Protein 6XY0 (pdb70)

Solvent-accessible surface area: 7215 Å² total; per-residue (Å²): 87,52,36,85,115,21,8,129,37,0,80,116,44,1,127,38,1,41,150,24,0,104,34,1,50,109,54,48,168,84,73,55,39,98,117,19,10,134,26,0,55,109,8,0,132,33,0,42,167,25,2,81,19,1,46,111,65,42,158,99,80,81,31,51,119,76,0,98,42,0,12,119,50,0,105,43,1,24,176,69,1,93,53,2,53,109,68,46,142,80,90,66,29,42,108,76,0,78,47,2,21,100,46,0,84,56,2,13,154,60,1,75,51,5,27,132,124,55,139,97

Secondary structure (DSSP, 8-state):
-HHHHHHHHHHHHHHHHHHHHHHHHHHHH-/-HHHHHHHHHHHHHHHHHHHHHHHHHHHH-/-HHHHHHHHHHHHHHHHHHHHHHHHHHHH-/-THHHHHHHHHHHHHHHHHHHHHHHHHHH-

Foldseek 3Di:
DVVVVVVVVVVVVVVVVVVVVVVVVVVVVD/DVVVVVVVVVVVVVVVVVVVVVVVVVVVVD/DVVVVVVVVVVVVVVVVVVVVVVVVVVVVD/DCVVVVVVVVVVVVVVVVVVVVVVVVVVPD

Sequence (120 aa):
GAIQQELKAIQQQELKAIQQWELKAIQQQELKGGAIQQEELKAIQQELKAIQWELKAIQQELKGGAIQQELKAIQQELKAIQQWELKAIQQELKGGAIQQELKAIQQEELKAIQWELKAIQQELKG

B-factor: mean 20.42, std 11.45, range [9.03, 101.19]

Radius of gyration: 15.11 Å; Cα contacts (8 Å, |Δi|>4): 94; chains: 4; bounding box: 38×20×46 Å

Structure (mmCIF, N/CA/C/O backbone):
data_6XY0
#
_entry.id   6XY0
#
_cell.length_a   29.460
_cell.length_b   48.550
_cell.length_c   36.570
_cell.angle_alpha   90.000
_cell.angle_beta   96.190
_cell.angle_gamma   90.000
#
_symmetry.space_group_name_H-M   'P 1 21 1'
#
loop_
_entity.id
_entity.type
_entity.pdbx_description
1 polymer 3-EK-4
2 water water
#
loop_
_atom_site.group_PDB
_atom_site.id
_atom_site.type_symbol
_atom_site.label_atom_id
_atom_site.label_alt_id
_atom_site.label_comp_id
_atom_site.label_asym_id
_atom_site.label_entity_id
_atom_site.label_seq_id
_atom_site.pdbx_PDB_ins_code
_atom_site.Cartn_x
_atom_site.Cartn_y
_atom_site.Cartn_z
_atom_site.occupancy
_atom_site.B_iso_or_equiv
_atom_site.auth_seq_id
_atom_site.auth_comp_id
_atom_site.auth_asym_id
_atom_site.auth_atom_id
_atom_site.pdbx_PDB_model_num
ATOM 4 N N . GLY A 1 2 ? 14.04980 12.98219 13.50523 1.000 37.88648 1 GLY A N 1
ATOM 5 C CA . GLY A 1 2 ? 14.08363 14.05582 12.52783 1.000 27.85069 1 GLY A CA 1
ATOM 6 C C . GLY A 1 2 ? 14.02734 13.54179 11.10184 1.000 20.57756 1 GLY A C 1
ATOM 7 O O . GLY A 1 2 ? 13.27435 14.05411 10.27218 1.000 18.26768 1 GLY A O 1
ATOM 8 N N . ALA A 1 3 ? 14.82091 12.50982 10.81690 1.000 17.36741 2 ALA A N 1
ATOM 9 C CA . ALA A 1 3 ? 14.80961 11.92217 9.48236 1.000 15.30336 2 ALA A CA 1
ATOM 10 C C . ALA A 1 3 ? 13.45073 11.31588 9.15829 1.000 13.38329 2 ALA A C 1
ATOM 11 O O . ALA A 1 3 ? 12.94417 11.46954 8.03978 1.000 13.04313 2 ALA A O 1
ATOM 13 N N . ILE A 1 4 ? 12.84208 10.63148 10.12714 1.000 13.14924 3 ILE A N 1
ATOM 14 C CA . ILE A 1 4 ? 11.50295 10.08639 9.92781 1.000 12.17039 3 ILE A CA 1
ATOM 15 C C . ILE A 1 4 ? 10.52413 11.19935 9.57103 1.000 11.98231 3 ILE A C 1
ATOM 16 O O . ILE A 1 4 ? 9.71757 11.06607 8.64485 1.000 11.87822 3 ILE A O 1
ATOM 21 N N . GLN A 1 5 ? 10.58503 12.32032 10.28776 1.000 11.88703 4 GLN A N 1
ATOM 22 C CA . GLN A 1 5 ? 9.66855 13.41636 9.99831 1.000 12.13512 4 GLN A CA 1
ATOM 23 C C . GLN A 1 5 ? 9.87009 13.95482 8.58859 1.000 11.38672 4 GLN A C 1
ATOM 24 O O . GLN A 1 5 ? 8.89981 14.31651 7.91077 1.000 11.91516 4 GLN A O 1
ATOM 30 N N . GLN A 1 6 ? 11.11957 14.02505 8.13178 1.000 12.06139 5 GLN A N 1
ATOM 31 C CA . GLN A 1 6 ? 11.37464 14.48060 6.77044 1.000 13.65514 5 GLN A CA 1
ATOM 32 C C . GLN A 1 6 ? 10.78544 13.52206 5.74691 1.000 12.84688 5 GLN A C 1
ATOM 33 O O . GLN A 1 6 ? 10.26408 13.95604 4.71337 1.000 13.11037 5 GLN A O 1
ATOM 39 N N . GLU A 1 7 ? 10.84238 12.21466 6.01730 1.000 12.21636 6 GLU A N 1
ATOM 40 C CA . GLU A 1 7 ? 10.23196 11.25944 5.09649 1.000 12.61317 6 GLU A CA 1
ATOM 41 C C . GLU A 1 7 ? 8.71866 11.38784 5.09697 1.000 11.63818 6 GLU A C 1
ATOM 42 O O . GLU A 1 7 ? 8.07468 11.23845 4.05056 1.000 12.15563 6 GLU A O 1
ATOM 48 N N . LEU A 1 8 ? 8.13238 11.65878 6.26136 1.000 11.13897 7 LEU A N 1
ATOM 49 C CA . LEU A 1 8 ? 6.69072 11.86494 6.31986 1.000 10.83276 7 LEU A CA 1
ATOM 50 C C . LEU A 1 8 ? 6.27911 13.10375 5.53673 1.000 10.72613 7 LEU A C 1
ATOM 51 O O . LEU A 1 8 ? 5.26364 13.08689 4.82618 1.000 11.23610 7 LEU A O 1
ATOM 56 N N . LYS A 1 9 ? 7.06300 14.18237 5.64347 1.000 11.12894 8 LYS A N 1
ATOM 57 C CA . LYS A 1 9 ? 6.79582 15.37912 4.85009 1.000 11.6474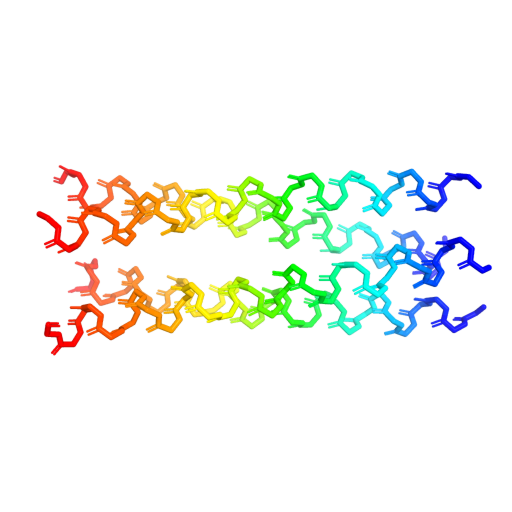3 8 LYS A CA 1
ATOM 58 C C . LYS A 1 9 ? 6.80774 15.05608 3.36061 1.000 11.41648 8 LYS A C 1
ATOM 59 O O . LYS A 1 9 ? 5.92738 15.49874 2.60510 1.000 12.06139 8 LYS A O 1
ATOM 65 N N . ALA A 1 10 ? 7.79148 14.26530 2.92358 1.000 11.68415 9 ALA A N 1
ATOM 66 C CA . ALA A 1 10 ? 7.88012 13.89780 1.51296 1.000 11.48051 9 ALA A CA 1
ATOM 67 C C . ALA A 1 10 ? 6.69965 13.03488 1.08291 1.000 11.05314 9 ALA A C 1
ATOM 68 O O . ALA A 1 10 ? 6.19657 13.17855 -0.04289 1.000 11.67936 9 ALA A O 1
ATOM 70 N N . ILE A 1 11 ? 6.26813 12.10798 1.94335 1.000 10.76713 10 ILE A N 1
ATOM 71 C CA . ILE A 1 11 ? 5.10291 11.29304 1.62258 1.000 10.19637 10 ILE A CA 1
ATOM 72 C C . ILE A 1 11 ? 3.88342 12.17871 1.42659 1.000 10.52203 10 ILE A C 1
ATOM 73 O O . ILE A 1 11 ? 3.07783 11.96386 0.51100 1.000 10.64808 10 ILE A O 1
ATOM 78 N N . GLN A 1 12 ? 3.71554 13.19173 2.27863 1.000 11.18103 11 GLN A N 1
ATOM 79 C CA A GLN A 1 12 ? 2.58910 14.10831 2.12298 0.504 12.13088 11 GLN A CA 1
ATOM 80 C CA B GLN A 1 12 ? 2.57376 14.08136 2.10836 0.496 12.27062 11 GLN A CA 1
ATOM 81 C C . GLN A 1 12 ? 2.64313 14.82964 0.78338 1.000 12.00371 11 GLN A C 1
ATOM 82 O O . GLN A 1 12 ? 1.60849 15.04483 0.13499 1.000 12.30466 11 GLN A O 1
ATOM 93 N N . GLN A 1 13 ? 3.84539 15.21002 0.34215 1.000 11.52295 12 GLN A N 1
ATOM 94 C CA . GLN A 1 13 ? 3.97645 15.84993 -0.96612 1.000 12.07984 12 GLN A CA 1
ATOM 95 C C . GLN A 1 13 ? 3.49236 14.93224 -2.07831 1.000 11.44389 12 GLN A C 1
ATOM 96 O O . GLN A 1 13 ? 2.80928 15.37166 -3.01548 1.000 12.49922 12 GLN A O 1
ATOM 102 N N . GLU A 1 14 ? 3.83580 13.64965 -1.98942 1.000 11.62600 13 GLU A N 1
ATOM 103 C CA . GLU A 1 14 ? 3.43686 12.70076 -3.01990 1.000 12.74854 13 GLU A CA 1
ATOM 104 C C . GLU A 1 14 ? 1.94558 12.41595 -2.96384 1.000 11.70546 13 GLU A C 1
ATOM 105 O O . GLU A 1 14 ? 1.31047 12.24503 -4.00863 1.000 12.00820 13 GLU A O 1
ATOM 111 N N . LEU A 1 15 ? 1.37080 12.34147 -1.75876 1.000 10.53688 14 LEU A N 1
ATOM 112 C CA . LEU A 1 15 ? -0.06826 12.12643 -1.64903 1.000 10.95636 14 LEU A CA 1
ATOM 113 C C . LEU A 1 15 ? -0.83842 13.27360 -2.28340 1.000 10.39719 14 LEU A C 1
ATOM 114 O O . LEU A 1 15 ? -1.84604 13.05873 -2.97039 1.000 11.08189 14 LEU A O 1
ATOM 119 N N . LYS A 1 16 ? -0.38708 14.50601 -2.04971 1.000 10.94061 15 LYS A N 1
ATOM 120 C CA . LYS A 1 16 ? -1.03888 15.64748 -2.67758 1.000 11.37542 15 LYS A CA 1
ATOM 121 C C . LYS A 1 16 ? -0.93791 15.57105 -4.19618 1.000 10.95731 15 LYS A C 1
ATOM 122 O O . LYS A 1 16 ? -1.90927 15.86161 -4.90174 1.000 11.35817 15 LYS A O 1
ATOM 128 N N . ALA A 1 17 ? 0.21605 15.15352 -4.71973 1.000 11.09563 16 ALA A N 1
ATOM 129 C CA . ALA A 1 17 ? 0.34064 14.98103 -6.16446 1.000 12.02980 16 ALA A CA 1
ATOM 130 C C . ALA A 1 17 ? -0.63465 13.93169 -6.68046 1.000 11.76798 16 ALA A C 1
ATOM 131 O O . ALA A 1 17 ? -1.25942 14.11479 -7.73218 1.000 12.39950 16 ALA A O 1
ATOM 133 N N . ILE A 1 18 ? -0.76374 12.81769 -5.95852 1.000 10.38306 17 ILE A N 1
ATOM 134 C CA . ILE A 1 18 ? -1.69616 11.76932 -6.35444 1.000 9.86585 17 ILE A CA 1
ATOM 135 C C . ILE A 1 18 ? -3.11963 12.29785 -6.36838 1.000 10.08274 17 ILE A C 1
ATOM 136 O O . ILE A 1 18 ? -3.89689 12.01127 -7.29207 1.000 10.64124 17 ILE A O 1
ATOM 141 N N . GLN A 1 19 ? -3.49171 13.07320 -5.35295 1.000 10.83883 18 GLN A N 1
ATOM 142 C CA A GLN A 1 19 ? -4.83326 13.64605 -5.31954 0.531 11.34092 18 GLN A CA 1
ATOM 143 C CA B GLN A 1 19 ? -4.83684 13.62965 -5.32578 0.469 11.67976 18 GLN A CA 1
ATOM 144 C C . GLN A 1 19 ? -5.10377 14.49106 -6.55458 1.000 10.47333 18 GLN A C 1
ATOM 145 O O . GLN A 1 19 ? -6.21113 14.45988 -7.11048 1.000 11.20132 18 GLN A O 1
ATOM 156 N N . TRP A 1 20 ? -4.10442 15.25305 -7.00144 1.000 10.81224 19 TRP A N 1
ATOM 157 C CA . TRP A 1 20 ? -4.28973 16.11169 -8.16231 1.000 10.97976 19 TRP A CA 1
ATOM 158 C C . TRP A 1 20 ? -4.29413 15.32820 -9.46596 1.000 11.65971 19 TRP A C 1
ATOM 159 O O . TRP A 1 20 ? -5.02196 15.69404 -10.39765 1.000 12.83251 19 TRP A O 1
ATOM 170 N N . GLU A 1 21 ? -3.53259 14.23561 -9.54363 1.000 12.16601 20 GLU A N 1
ATOM 171 C CA . GLU A 1 21 ? -3.64104 13.36680 -10.71072 1.000 13.45796 20 GLU A CA 1
ATOM 172 C C . GLU A 1 21 ? -5.03772 12.76846 -10.80106 1.000 12.66682 20 GLU A C 1
ATOM 173 O O . GLU A 1 21 ? -5.60513 12.63857 -11.89508 1.000 13.61997 20 GLU A O 1
ATOM 179 N N . LEU A 1 22 ? -5.60219 12.37590 -9.65777 1.000 12.27743 21 LEU A N 1
ATOM 180 C CA . LEU A 1 22 ? -6.95639 11.83677 -9.64958 1.000 12.47743 21 LEU A CA 1
ATOM 181 C C . LEU A 1 22 ? -7.96204 12.88692 -10.08212 1.000 13.28574 21 LEU A C 1
ATOM 182 O O . LEU A 1 22 ? -8.90284 12.58312 -10.82064 1.000 14.79617 21 LEU A O 1
ATOM 187 N N . LYS A 1 23 ? -7.78812 14.12729 -9.62203 1.000 13.65026 22 LYS A N 1
ATOM 188 C CA . LYS A 1 23 ? -8.68183 15.19374 -10.05732 1.000 14.63864 22 LYS A CA 1
ATOM 189 C C . LYS A 1 23 ? -8.64439 15.35161 -11.57032 1.000 14.21864 22 LYS A C 1
ATOM 190 O O . LYS A 1 23 ? -9.68661 15.54869 -12.20508 1.000 15.45725 22 LYS A O 1
ATOM 196 N N . ALA A 1 24 ? -7.45087 15.28248 -12.16787 1.000 14.30081 23 ALA A N 1
ATOM 197 C CA . ALA A 1 24 ? -7.34483 15.40012 -13.62079 1.000 13.78169 23 ALA A CA 1
ATOM 198 C C . ALA A 1 24 ? -8.07416 14.26327 -14.32416 1.000 13.98511 23 ALA A C 1
ATOM 199 O O . ALA A 1 24 ? -8.74200 14.47876 -15.34493 1.000 14.90018 23 ALA A O 1
ATOM 201 N N . ILE A 1 25 ? -7.96181 13.04561 -13.79338 1.000 12.39911 24 ILE A N 1
ATOM 202 C CA . ILE A 1 25 ? -8.64967 11.91288 -14.40190 1.000 12.19487 24 ILE A CA 1
ATOM 203 C C . ILE A 1 25 ? -10.15745 12.06185 -14.26550 1.000 12.87048 24 ILE A C 1
ATOM 204 O O . ILE A 1 25 ? -10.91025 11.81344 -15.21839 1.000 13.92855 24 ILE A O 1
ATOM 209 N N . GLN A 1 26 ? -10.62364 12.45993 -13.07816 1.000 13.85133 25 GLN A N 1
ATOM 210 C CA A GLN A 1 26 ? -12.05578 12.63782 -12.87074 0.551 15.66520 25 GLN A CA 1
ATOM 211 C CA B GLN A 1 26 ? -12.05640 12.63788 -12.87130 0.449 16.13268 25 GLN A CA 1
ATOM 212 C C . GLN A 1 26 ? -12.62323 13.66806 -13.83759 1.000 16.53993 25 GLN A C 1
ATOM 213 O O . GLN A 1 26 ? -13.72619 13.49219 -14.37264 1.000 17.25069 25 GLN A O 1
ATOM 224 N N . GLN A 1 27 ? -11.87671 14.74558 -14.08660 1.000 16.64705 26 GLN A N 1
ATOM 225 C CA . GLN A 1 27 ? -12.33920 15.76474 -15.01843 1.000 18.09843 26 GLN A CA 1
ATOM 226 C C . GLN A 1 27 ? -12.36115 15.24115 -16.44993 1.000 18.41682 26 GLN A C 1
ATOM 227 O O . GLN A 1 27 ? -13.30665 15.51660 -17.19575 1.000 19.43441 26 GLN A O 1
ATOM 233 N N . GLU A 1 28 ? -11.33677 14.48133 -16.85395 1.000 19.66199 27 GLU A N 1
ATOM 234 C CA . GLU A 1 28 ? -11.36168 13.85291 -18.17543 1.000 21.51431 27 GLU A CA 1
ATOM 235 C C . GLU A 1 28 ? -12.62347 13.01802 -18.36667 1.000 20.97741 27 GLU A C 1
ATOM 236 O O . GLU A 1 28 ? -13.24557 13.04602 -19.43728 1.000 22.49725 27 GLU A O 1
ATOM 242 N N . LEU A 1 29 ? -13.01741 12.26419 -17.33730 1.000 21.12163 28 LEU A N 1
ATOM 243 C CA . LEU A 1 29 ? -14.18606 11.39896 -17.45677 1.000 23.17854 28 LEU A CA 1
ATOM 244 C C . LEU A 1 29 ? -15.47561 12.19538 -17.61640 1.000 26.17607 28 LEU A C 1
ATOM 245 O O . LEU A 1 29 ? -16.44594 11.69411 -18.20113 1.000 27.83123 28 LEU A O 1
ATOM 250 N N . LYS A 1 30 ? -15.50983 13.42730 -17.10694 1.000 27.44061 29 LYS A N 1
ATOM 251 C CA . LYS A 1 30 ? -16.67742 14.28496 -17.26386 1.000 30.23070 29 LYS A CA 1
ATOM 252 C C . LYS A 1 30 ? -16.71283 14.99973 -18.60812 1.000 31.20075 29 LYS A C 1
ATOM 253 O O . LYS A 1 30 ? -17.71702 15.65067 -18.91655 1.000 30.69001 29 LYS A O 1
ATOM 259 N N . GLY A 1 31 ? -15.65663 14.89724 -19.40867 1.000 31.83717 30 GLY A N 1
ATOM 260 C CA . GLY A 1 31 ? -15.60561 15.57615 -20.69069 1.000 33.47040 30 GLY A CA 1
ATOM 261 C C . GLY A 1 31 ? -14.19581 15.74859 -21.22435 1.000 34.41836 30 GLY A C 1
ATOM 262 O O . GLY A 1 31 ? -13.28811 16.15784 -20.49666 1.000 35.86432 30 GLY A O 1
ATOM 266 N N . GLY B 1 2 ? 4.38148 -3.63897 17.21041 1.000 29.56280 1 GLY B N 1
ATOM 267 C CA . GLY B 1 2 ? 3.52636 -2.71544 17.93691 1.000 23.71337 1 GLY B CA 1
ATOM 268 C C . GLY B 1 2 ? 2.70433 -1.78183 17.06101 1.000 19.16921 1 GLY B C 1
ATOM 269 O O . GLY B 1 2 ? 2.44668 -2.06849 15.89273 1.000 17.06369 1 GLY B O 1
ATOM 270 N N . ALA B 1 3 ? 2.30653 -0.64567 17.63690 1.000 17.65228 2 ALA B N 1
ATOM 271 C CA . ALA B 1 3 ? 1.38484 0.26191 16.95905 1.000 16.63068 2 ALA B CA 1
ATOM 272 C C . ALA B 1 3 ? 1.97237 0.81453 15.66096 1.000 14.28437 2 ALA B C 1
ATOM 273 O O . ALA B 1 3 ? 1.26716 0.92513 14.64901 1.000 14.49028 2 ALA B O 1
ATOM 275 N N . ILE B 1 4 ? 3.25864 1.16277 15.66384 1.000 13.92442 3 ILE B N 1
ATOM 276 C CA . ILE B 1 4 ? 3.88579 1.70149 14.45926 1.000 13.59410 3 ILE B CA 1
ATOM 277 C C . ILE B 1 4 ? 3.90925 0.64822 13.36284 1.000 13.28749 3 ILE B C 1
ATOM 278 O O . ILE B 1 4 ? 3.53446 0.91075 12.20946 1.000 13.34470 3 ILE B O 1
ATOM 283 N N . GLN B 1 5 ? 4.34515 -0.56490 13.70914 1.000 13.73570 4 GLN B N 1
ATOM 284 C CA . GLN B 1 5 ? 4.40306 -1.63024 12.71784 1.000 15.25338 4 GLN B CA 1
ATOM 285 C C . GLN B 1 5 ? 3.01627 -1.96058 12.18401 1.000 13.79680 4 GLN B C 1
ATOM 286 O O . GLN B 1 5 ? 2.85846 -2.25846 10.99478 1.000 13.68547 4 GLN B O 1
ATOM 292 N N . GLN B 1 6 ? 1.99336 -1.88771 13.03877 1.000 13.41117 5 GLN B N 1
ATOM 293 C CA . GLN B 1 6 ? 0.63943 -2.15881 12.56992 1.000 14.26519 5 GLN B CA 1
ATOM 294 C C . GLN B 1 6 ? 0.20134 -1.14208 11.52523 1.000 12.35051 5 GLN B C 1
ATOM 295 O O . GLN B 1 6 ? -0.48763 -1.49583 10.55849 1.000 12.23210 5 GLN B O 1
ATOM 301 N N . GLU B 1 7 ? 0.57658 0.12780 11.70511 1.000 11.92097 6 GLU B N 1
ATOM 302 C CA A GLU B 1 7 ? 0.20570 1.15028 10.72928 0.595 11.55226 6 GLU B CA 1
ATOM 303 C CA B GLU B 1 7 ? 0.18808 1.12960 10.72277 0.405 12.27714 6 GLU B CA 1
ATOM 304 C C . GLU B 1 7 ? 0.98981 0.99246 9.43718 1.000 10.80575 6 GLU B C 1
ATOM 305 O O . GLU B 1 7 ? 0.45289 1.21498 8.34868 1.000 11.54648 6 GLU B O 1
ATOM 316 N N . LEU B 1 8 ? 2.27129 0.64513 9.53639 1.000 10.40193 7 LEU B N 1
ATOM 317 C CA . LEU B 1 8 ? 3.05044 0.41356 8.32747 1.000 10.24700 7 LEU B CA 1
ATOM 318 C C . LEU B 1 8 ? 2.47374 -0.74162 7.52369 1.000 10.21489 7 LEU B C 1
ATOM 319 O O . LEU B 1 8 ? 2.38884 -0.67072 6.29157 1.000 10.80530 7 LEU B O 1
ATOM 324 N N . LYS B 1 9 ? 2.07247 -1.81588 8.20532 1.000 10.74603 8 LYS B N 1
ATOM 325 C CA . LYS B 1 9 ? 1.38865 -2.91470 7.53029 1.000 11.12915 8 LYS B CA 1
ATOM 326 C C . LYS B 1 9 ? 0.14349 -2.42071 6.80966 1.000 10.84638 8 LYS B C 1
ATOM 327 O O . LYS B 1 9 ? -0.09460 -2.76044 5.64413 1.000 11.90140 8 LYS B O 1
ATOM 333 N N . ALA B 1 10 ? -0.68143 -1.64247 7.50489 1.000 10.77370 9 ALA B N 1
ATOM 334 C CA . ALA B 1 10 ? -1.92924 -1.17660 6.91775 1.000 11.10108 9 ALA B CA 1
ATOM 335 C C . ALA B 1 10 ? -1.67708 -0.28185 5.71227 1.000 10.51626 9 ALA B C 1
ATOM 336 O O . ALA B 1 10 ? -2.41945 -0.33920 4.72400 1.000 10.66566 9 ALA B O 1
ATOM 338 N N . ILE B 1 11 ? -0.64912 0.56517 5.77879 1.000 9.62731 10 ILE B N 1
ATOM 339 C CA . ILE B 1 11 ? -0.31532 1.40218 4.63107 1.000 9.03240 10 ILE B CA 1
ATOM 340 C C . ILE B 1 11 ? 0.08709 0.53187 3.45282 1.000 9.74805 10 ILE B C 1
ATOM 341 O O . ILE B 1 11 ? -0.35725 0.74335 2.31822 1.000 10.39565 10 ILE B O 1
ATOM 346 N N . GLN B 1 12 ? 0.92732 -0.47035 3.70566 1.000 10.15572 11 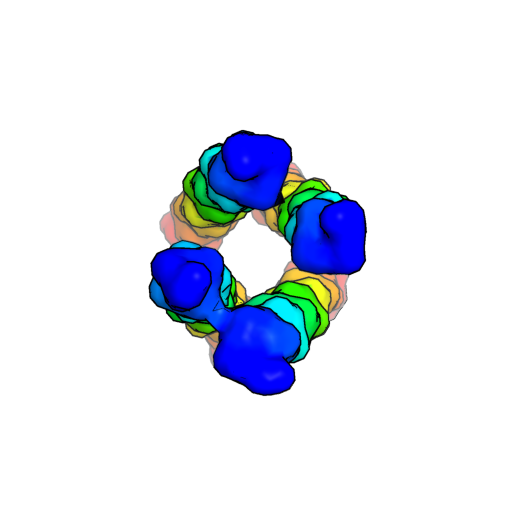GLN B N 1
ATOM 347 C CA . GLN B 1 12 ? 1.37937 -1.33128 2.61916 1.000 10.27144 11 GLN B CA 1
ATOM 348 C C . GLN B 1 12 ? 0.22179 -2.09859 2.00473 1.000 10.41387 11 GLN B C 1
ATOM 349 O O . GLN B 1 12 ? 0.17399 -2.28082 0.78305 1.000 11.39324 11 GLN B O 1
ATOM 355 N N . GLN B 1 13 ? -0.73303 -2.53599 2.82891 1.000 10.48010 12 GLN B N 1
ATOM 356 C CA . GLN B 1 13 ? -1.91522 -3.19081 2.28205 1.000 10.74890 12 GLN B CA 1
ATOM 357 C C . GLN B 1 13 ? -2.72885 -2.23631 1.41392 1.000 10.48157 12 GLN B C 1
ATOM 358 O O . GLN B 1 13 ? -3.20467 -2.61679 0.33657 1.000 11.19402 12 GLN B O 1
ATOM 364 N N . GLU B 1 14 ? -2.89540 -0.98796 1.86183 1.000 10.11251 13 GLU B N 1
ATOM 365 C CA . GLU B 1 14 ? -3.64735 -0.02269 1.06913 1.000 9.73586 13 GLU B CA 1
ATOM 366 C C . GLU B 1 14 ? -2.95812 0.26310 -0.25356 1.000 9.97269 13 GLU B C 1
ATOM 367 O O . GLU B 1 14 ? -3.61906 0.39604 -1.28964 1.000 10.23226 13 GLU B O 1
ATOM 373 N N . LEU B 1 15 ? -1.62919 0.34219 -0.24284 1.000 9.34078 14 LEU B N 1
ATOM 374 C CA . LEU B 1 15 ? -0.89544 0.57063 -1.47723 1.000 10.36286 14 LEU B CA 1
ATOM 375 C C . LEU B 1 15 ? -1.09656 -0.57571 -2.45471 1.000 11.16430 14 LEU B C 1
ATOM 376 O O . LEU B 1 15 ? -1.26852 -0.35004 -3.65676 1.000 12.01205 14 LEU B O 1
ATOM 381 N N . LYS B 1 16 ? -1.07425 -1.81549 -1.95994 1.000 10.58464 15 LYS B N 1
ATOM 382 C CA . LYS B 1 16 ? -1.31983 -2.95653 -2.83459 1.000 11.29431 15 LYS B CA 1
ATOM 383 C C . LYS B 1 16 ? -2.72856 -2.91571 -3.41162 1.000 10.61424 15 LYS B C 1
ATOM 384 O O . LYS B 1 16 ? -2.92944 -3.19699 -4.59913 1.000 11.62015 15 LYS B O 1
ATOM 390 N N . ALA B 1 17 ? -3.71551 -2.55836 -2.59567 1.000 10.01507 16 ALA B N 1
ATOM 391 C CA . ALA B 1 17 ? -5.09028 -2.47415 -3.08079 1.000 9.89160 16 ALA B CA 1
ATOM 392 C C . ALA B 1 17 ? -5.23642 -1.39159 -4.14501 1.000 10.38520 16 ALA B C 1
ATOM 393 O O . ALA B 1 17 ? -5.93255 -1.58638 -5.15282 1.000 10.37804 16 ALA B O 1
ATOM 395 N N . ILE B 1 18 ? -4.60078 -0.23706 -3.92778 1.000 10.35801 17 ILE B N 1
ATOM 396 C CA . ILE B 1 18 ? -4.64164 0.84899 -4.90424 1.000 10.07294 17 ILE B CA 1
ATOM 397 C C . ILE B 1 18 ? -4.00524 0.40604 -6.21113 1.000 10.80388 17 ILE B C 1
ATOM 398 O O . ILE B 1 18 ? -4.53693 0.65890 -7.30123 1.000 11.08700 17 ILE B O 1
ATOM 403 N N . GLN B 1 19 ? -2.85850 -0.26347 -6.12601 1.000 11.76861 18 GLN B N 1
ATOM 404 C CA . GLN B 1 19 ? -2.20173 -0.71999 -7.34204 1.000 12.81915 18 GLN B CA 1
ATOM 405 C C . GLN B 1 19 ? -3.06329 -1.72919 -8.08355 1.000 11.99168 18 GLN B C 1
ATOM 406 O O . GLN B 1 19 ? -3.09601 -1.73486 -9.31694 1.000 12.50425 18 GLN B O 1
ATOM 412 N N . TRP B 1 20 ? -3.79246 -2.56925 -7.35142 1.000 12.41925 19 TRP B N 1
ATOM 413 C CA . TRP B 1 20 ? -4.72417 -3.48559 -7.99365 1.000 12.65630 19 TRP B CA 1
ATOM 414 C C . TRP B 1 20 ? -5.81904 -2.73024 -8.73703 1.000 12.59357 19 TRP B C 1
ATOM 415 O O . TRP B 1 20 ? -6.16706 -3.08451 -9.87759 1.000 14.57023 19 TRP B O 1
ATOM 426 N N . GLU B 1 21 ? -6.38845 -1.70391 -8.10139 1.000 11.21196 20 GLU B N 1
ATOM 427 C CA . GLU B 1 21 ? -7.44512 -0.93074 -8.74903 1.000 11.81588 20 GLU B CA 1
ATOM 428 C C . GLU B 1 21 ? -6.92517 -0.21524 -9.98948 1.000 11.68316 20 GLU B C 1
ATOM 429 O O . GLU B 1 21 ? -7.63217 -0.12465 -11.00333 1.000 12.24610 20 GLU B O 1
ATOM 435 N N . LEU B 1 22 ? -5.69424 0.29753 -9.93468 1.000 11.64015 21 LEU B N 1
ATOM 436 C CA . LEU B 1 22 ? -5.12336 0.97493 -11.09443 1.000 12.42801 21 LEU B CA 1
ATOM 437 C C . LEU B 1 22 ? -4.94115 0.01507 -12.25808 1.000 13.65446 21 LEU B C 1
ATOM 438 O O . LEU B 1 22 ? -5.20517 0.36705 -13.41354 1.000 14.01061 21 LEU B O 1
ATOM 443 N N . LYS B 1 23 ? -4.45566 -1.19128 -11.97717 1.000 14.64052 22 LYS B N 1
ATOM 444 C CA . LYS B 1 23 ? -4.33821 -2.19552 -13.02473 1.000 16.79269 22 LYS B CA 1
ATOM 445 C C . LYS B 1 23 ? -5.69911 -2.51863 -13.62726 1.000 15.71480 22 LYS B C 1
ATOM 446 O O . LYS B 1 23 ? -5.82419 -2.68320 -14.84816 1.000 16.51721 22 LYS B O 1
ATOM 452 N N . ALA B 1 24 ? -6.72851 -2.63476 -12.78757 1.000 14.35155 23 ALA B N 1
ATOM 453 C CA . ALA B 1 24 ? -8.06358 -2.94260 -13.28981 1.000 14.46258 23 ALA B CA 1
ATOM 454 C C . ALA B 1 24 ? -8.60140 -1.81716 -14.16072 1.000 13.73458 23 ALA B C 1
ATOM 455 O O . ALA B 1 24 ? -9.24697 -2.07281 -15.18675 1.000 14.05417 23 ALA B O 1
ATOM 457 N N . ILE B 1 25 ? -8.36007 -0.56776 -13.76226 1.000 12.52401 24 ILE B N 1
ATOM 458 C CA . ILE B 1 25 ? -8.79185 0.56745 -14.57185 1.000 11.85624 24 ILE B CA 1
ATOM 459 C C . ILE B 1 25 ? -8.07380 0.56651 -15.91213 1.000 12.91580 24 ILE B C 1
ATOM 460 O O . ILE B 1 25 ? -8.69236 0.77026 -16.96262 1.000 13.76507 24 ILE B O 1
ATOM 465 N N . GLN B 1 26 ? -6.75869 0.34343 -15.90270 1.000 13.48752 25 GLN B N 1
ATOM 466 C CA . GLN B 1 26 ? -6.02255 0.32081 -17.16379 1.000 15.33320 25 GLN B CA 1
ATOM 467 C C . GLN B 1 26 ? -6.52988 -0.78822 -18.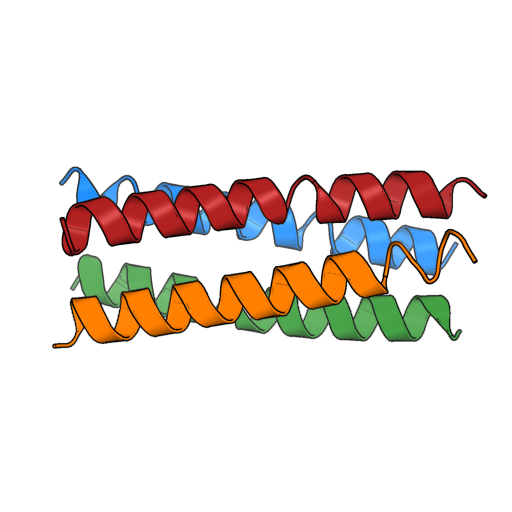08284 1.000 16.23279 25 GLN B C 1
ATOM 468 O O . GLN B 1 26 ? -6.68725 -0.57476 -19.29104 1.000 17.01487 25 GLN B O 1
ATOM 474 N N . GLN B 1 27 ? -6.80521 -1.97441 -17.52989 1.000 15.85218 26 GLN B N 1
ATOM 475 C CA . GLN B 1 27 ? -7.35632 -3.06807 -18.33165 1.000 17.13150 26 GLN B CA 1
ATOM 476 C C . GLN B 1 27 ? -8.70108 -2.68145 -18.93547 1.000 15.57201 26 GLN B C 1
ATOM 477 O O . GLN B 1 27 ? -8.96472 -2.94328 -20.11727 1.000 16.93959 26 GLN B O 1
ATOM 483 N N . GLU B 1 28 ? -9.58487 -2.10124 -18.12151 1.000 14.44564 27 GLU B N 1
ATOM 484 C CA . GLU B 1 28 ? -10.90500 -1.70914 -18.60511 1.000 15.24330 27 GLU B CA 1
ATOM 485 C C . GLU B 1 28 ? -10.81023 -0.66502 -19.71267 1.000 14.61136 27 GLU B C 1
ATOM 486 O O . GLU B 1 28 ? -11.54396 -0.73499 -20.70758 1.000 15.65831 27 GLU B O 1
ATOM 492 N N . LEU B 1 29 ? -9.91515 0.31129 -19.56208 1.000 14.37841 28 LEU B N 1
ATOM 493 C CA . LEU B 1 29 ? -9.78593 1.35177 -20.57629 1.000 15.01628 28 LEU B CA 1
ATOM 494 C C . LEU B 1 29 ? -9.19610 0.79991 -21.86825 1.000 15.70233 28 LEU B C 1
ATOM 495 O O . LEU B 1 29 ? -9.61220 1.20081 -22.95858 1.000 16.82630 28 LEU B O 1
ATOM 500 N N . LYS B 1 30 ? -8.23158 -0.11835 -21.77249 1.000 15.85476 29 LYS B N 1
ATOM 501 C CA . LYS B 1 30 ? -7.58032 -0.65742 -22.96198 1.000 18.15721 29 LYS B CA 1
ATOM 502 C C . LYS B 1 30 ? -8.46961 -1.66011 -23.68189 1.000 17.63885 29 LYS B C 1
ATOM 503 O O . LYS B 1 30 ? -8.44873 -1.73368 -24.91699 1.000 19.46976 29 LYS B O 1
ATOM 509 N N . GLY B 1 31 ? -9.23456 -2.45024 -22.93161 1.000 17.99939 30 GLY B N 1
ATOM 510 C CA . GLY B 1 31 ? -10.00126 -3.53075 -23.52565 1.000 21.78693 30 GLY B CA 1
ATOM 511 C C . GLY B 1 31 ? -11.50763 -3.41751 -23.40180 1.000 26.06117 30 GLY B C 1
ATOM 512 O O . GLY B 1 31 ? -12.24087 -4.22316 -23.98583 1.000 29.29643 30 GLY B O 1
ATOM 516 N N . GLY C 1 2 ? 16.52799 3.70739 11.63182 1.000 26.54128 1 GLY C N 1
ATOM 517 C CA . GLY C 1 2 ? 16.68848 3.26630 10.25968 1.000 20.30532 1 GLY C CA 1
ATOM 518 C C . GLY C 1 2 ? 15.63664 2.30143 9.74448 1.000 16.74403 1 GLY C C 1
ATOM 519 O O . GLY C 1 2 ? 15.29191 2.33953 8.56671 1.000 17.15152 1 GLY C O 1
ATOM 520 N N . ALA C 1 3 ? 15.11064 1.44258 10.62038 1.000 14.77293 2 ALA C N 1
ATOM 521 C CA . ALA C 1 3 ? 14.09422 0.49258 10.18341 1.000 14.38021 2 ALA C CA 1
ATOM 522 C C . ALA C 1 3 ? 12.83309 1.20840 9.71483 1.000 13.65193 2 ALA C C 1
ATOM 523 O O . ALA C 1 3 ? 12.30224 0.91430 8.63553 1.000 14.38145 2 ALA C O 1
ATOM 525 N N . ILE C 1 4 ? 12.32495 2.14182 10.52387 1.000 13.28860 3 ILE C N 1
ATOM 526 C CA . ILE C 1 4 ? 11.12732 2.88030 10.12880 1.000 13.21133 3 ILE C CA 1
ATOM 527 C C . ILE C 1 4 ? 11.40404 3.72491 8.89226 1.000 13.86875 3 ILE C C 1
ATOM 528 O O . ILE C 1 4 ? 10.59083 3.77693 7.96516 1.000 13.83618 3 ILE C O 1
ATOM 533 N N . GLN C 1 5 ? 12.54611 4.40689 8.86368 1.000 15.36212 4 GLN C N 1
ATOM 534 C CA . GLN C 1 5 ? 12.90984 5.20549 7.70154 1.000 16.55479 4 GLN C CA 1
ATOM 535 C C . GLN C 1 5 ? 12.91755 4.35783 6.44102 1.000 15.96403 4 GLN C C 1
ATOM 536 O O . GLN C 1 5 ? 12.41631 4.78719 5.39787 1.000 15.69287 4 GLN C O 1
ATOM 542 N N . GLN C 1 6 ? 13.46637 3.14610 6.51991 1.000 15.34722 5 GLN C N 1
ATOM 543 C CA . GLN C 1 6 ? 13.52393 2.28257 5.34474 1.000 15.86074 5 GLN C CA 1
ATOM 544 C C . GLN C 1 6 ? 12.13213 1.87790 4.87458 1.000 13.16153 5 GLN C C 1
ATOM 545 O O . GLN C 1 6 ? 11.87770 1.79958 3.66807 1.000 14.12189 5 GLN C O 1
ATOM 551 N N . GLU C 1 7 ? 11.21851 1.61841 5.80750 1.000 11.60857 6 GLU C N 1
ATOM 552 C CA . GLU C 1 7 ? 9.84784 1.31955 5.40424 1.000 11.38879 6 GLU C CA 1
ATOM 553 C C . GLU C 1 7 ? 9.18165 2.53128 4.76695 1.000 10.62826 6 GLU C C 1
ATOM 554 O O . GLU C 1 7 ? 8.38682 2.38737 3.82935 1.000 11.17705 6 GLU C O 1
ATOM 560 N N . LEU C 1 8 ? 9.49596 3.73076 5.25391 1.000 10.47228 7 LEU C N 1
ATOM 561 C CA . LEU C 1 8 ? 8.93492 4.92829 4.64646 1.000 10.30109 7 LEU C CA 1
ATOM 562 C C . LEU C 1 8 ? 9.49680 5.15188 3.25004 1.000 10.56188 7 LEU C C 1
ATOM 563 O O . LEU C 1 8 ? 8.77421 5.61178 2.35848 1.000 11.04155 7 LEU C O 1
ATOM 568 N N . LYS C 1 9 ? 10.77630 4.83467 3.03396 1.000 10.93981 8 LYS C N 1
ATOM 569 C CA . LYS C 1 9 ? 11.33385 4.92538 1.68884 1.000 11.56709 8 LYS C CA 1
ATOM 570 C C . LYS C 1 9 ? 10.66986 3.92568 0.75054 1.000 11.90147 8 LYS C C 1
ATOM 571 O O . LYS C 1 9 ? 10.42649 4.23496 -0.42356 1.000 12.39532 8 LYS C O 1
A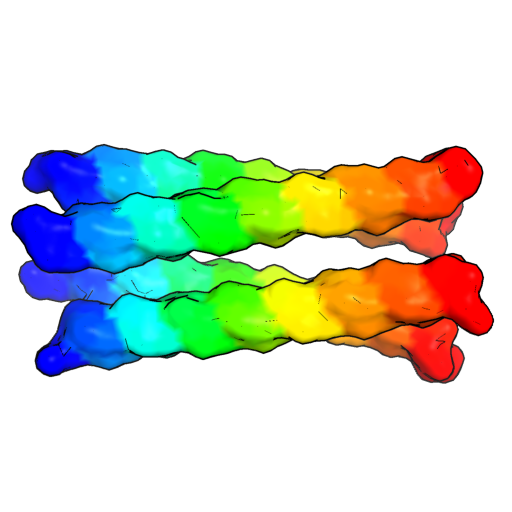TOM 577 N N . ALA C 1 10 ? 10.37543 2.71864 1.24235 1.000 11.77410 9 ALA C N 1
ATOM 578 C CA . ALA C 1 10 ? 9.65727 1.74503 0.42266 1.000 11.96516 9 ALA C CA 1
ATOM 579 C C . ALA C 1 10 ? 8.26359 2.25131 0.06221 1.000 11.74344 9 ALA C C 1
ATOM 580 O O . ALA C 1 10 ? 7.80945 2.09019 -1.07907 1.000 12.12637 9 ALA C O 1
ATOM 582 N N . ILE C 1 11 ? 7.58140 2.88674 1.01810 1.000 10.96875 10 ILE C N 1
ATOM 583 C CA . ILE C 1 11 ? 6.27993 3.48654 0.74578 1.000 10.30306 10 ILE C CA 1
ATOM 584 C C . ILE C 1 11 ? 6.40187 4.57738 -0.31468 1.000 10.45134 10 ILE C C 1
ATOM 585 O O . ILE C 1 11 ? 5.58739 4.65875 -1.24128 1.000 11.51724 10 ILE C O 1
ATOM 590 N N . GLN C 1 12 ? 7.41857 5.43235 -0.19768 1.000 11.32165 11 GLN C N 1
ATOM 591 C CA . GLN C 1 12 ? 7.61294 6.48230 -1.19253 1.000 11.94548 11 GLN C CA 1
ATOM 592 C C . GLN C 1 12 ? 7.79934 5.89539 -2.58289 1.000 11.97978 11 GLN C C 1
ATOM 593 O O . GLN C 1 12 ? 7.29385 6.44358 -3.57438 1.000 12.48766 11 GLN C O 1
ATOM 599 N N . GLN C 1 13 ? 8.53556 4.78954 -2.67906 1.000 12.72668 12 GLN C N 1
ATOM 600 C CA . GLN C 1 13 ? 8.73560 4.14997 -3.97366 1.000 13.48796 12 GLN C CA 1
ATOM 601 C C . GLN C 1 13 ? 7.41151 3.67826 -4.56953 1.000 12.39126 12 GLN C C 1
ATOM 602 O O . GLN C 1 13 ? 7.17680 3.82782 -5.77475 1.000 12.96379 12 GLN C O 1
ATOM 608 N N . GLU C 1 14 ? 6.53682 3.10285 -3.74598 1.000 12.32896 13 GLU C N 1
ATOM 609 C CA . GLU C 1 14 ? 5.24182 2.66076 -4.24893 1.000 12.58522 13 GLU C CA 1
ATOM 610 C C . GLU C 1 14 ? 4.37135 3.84354 -4.65575 1.000 11.63937 13 GLU C C 1
ATOM 611 O O . GLU C 1 14 ? 3.61805 3.75446 -5.63210 1.000 12.10236 13 GLU C O 1
ATOM 617 N N . LEU C 1 15 ? 4.44072 4.95052 -3.90789 1.000 10.86929 14 LEU C N 1
ATOM 618 C CA . LEU C 1 15 ? 3.67286 6.13611 -4.27223 1.000 10.55045 14 LEU C CA 1
ATOM 619 C C . LEU C 1 15 ? 4.13145 6.68569 -5.61344 1.000 11.49712 14 LEU C C 1
ATOM 620 O O . LEU C 1 15 ? 3.31604 7.17062 -6.40630 1.000 12.19795 14 LEU C O 1
ATOM 625 N N . LYS C 1 16 ? 5.43539 6.62515 -5.88217 1.000 12.47608 15 LYS C N 1
ATOM 626 C CA . LYS C 1 16 ? 5.93895 7.03642 -7.19062 1.000 13.54527 15 LYS C CA 1
ATOM 627 C C . LYS C 1 16 ? 5.35330 6.16708 -8.29408 1.000 12.76348 15 LYS C C 1
ATOM 628 O O . LYS C 1 16 ? 4.92746 6.67365 -9.34078 1.000 13.59387 15 LYS C O 1
ATOM 634 N N . ALA C 1 17 ? 5.33230 4.84793 -8.08338 1.000 13.57118 16 ALA C N 1
ATOM 635 C CA . ALA C 1 17 ? 4.75844 3.95510 -9.08497 1.000 13.79638 16 ALA C CA 1
ATOM 636 C C . ALA C 1 17 ? 3.29126 4.28057 -9.33055 1.000 12.83356 16 ALA C C 1
ATOM 637 O O . ALA C 1 17 ? 2.82395 4.28792 -10.47917 1.000 13.23004 16 ALA C O 1
ATOM 639 N N . ILE C 1 18 ? 2.55365 4.57311 -8.26222 1.000 11.97733 17 ILE C N 1
ATOM 640 C CA . ILE C 1 18 ? 1.13973 4.91719 -8.39469 1.000 11.36831 17 ILE C CA 1
ATOM 641 C C . ILE C 1 18 ? 0.97221 6.17694 -9.23179 1.000 11.77484 17 ILE C C 1
ATOM 642 O O . ILE C 1 18 ? 0.08618 6.25950 -10.08825 1.000 11.15207 17 ILE C O 1
ATOM 647 N N . GLN C 1 19 ? 1.82734 7.17027 -9.00951 1.000 12.38481 18 GLN C N 1
ATOM 648 C CA A GLN C 1 19 ? 1.74875 8.40270 -9.79168 0.521 12.88235 18 GLN C CA 1
ATOM 649 C CA B GLN C 1 19 ? 1.72650 8.39844 -9.79061 0.479 13.75618 18 GLN C CA 1
ATOM 650 C C . GLN C 1 19 ? 1.96855 8.14571 -11.27588 1.000 13.30966 18 GLN C C 1
ATOM 651 O O . GLN C 1 19 ? 1.26608 8.70962 -12.12387 1.000 13.81746 18 GLN C O 1
ATOM 662 N N . TRP C 1 20 ? 2.95416 7.30637 -11.61599 1.000 13.83252 19 TRP C N 1
ATOM 663 C CA . TRP C 1 20 ? 3.20470 7.01061 -13.02451 1.000 14.13195 19 TRP C CA 1
ATOM 664 C C . TRP C 1 20 ? 2.02451 6.27952 -13.65123 1.000 12.63476 19 TRP C C 1
ATOM 665 O O . TRP C 1 20 ? 1.67824 6.53229 -14.81170 1.000 13.79032 19 TRP C O 1
ATOM 676 N N . GLU C 1 21 ? 1.38290 5.38671 -12.89814 1.000 12.17838 20 GLU C N 1
ATOM 677 C CA . GLU C 1 21 ? 0.20980 4.70388 -13.43103 1.000 12.16834 20 GLU C CA 1
ATOM 678 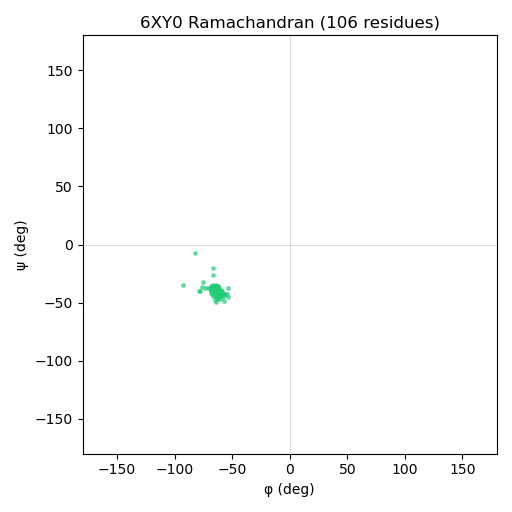C C . GLU C 1 21 ? -0.93811 5.67933 -13.65729 1.000 11.78019 20 GLU C C 1
ATOM 679 O O . GLU C 1 21 ? -1.66444 5.57867 -14.65325 1.000 11.88560 20 GLU C O 1
ATOM 685 N N . LEU C 1 22 ? -1.12000 6.63426 -12.74388 1.000 10.88593 21 LEU C N 1
ATOM 686 C CA . LEU C 1 22 ? -2.16656 7.63266 -12.92882 1.000 10.18098 21 LEU C CA 1
ATOM 687 C C . LEU C 1 22 ? -1.89152 8.50719 -14.14104 1.000 10.36412 21 LEU C C 1
ATOM 688 O O . LEU C 1 22 ? -2.81810 8.85997 -14.87750 1.000 11.55238 21 LEU C O 1
ATOM 693 N N . LYS C 1 23 ? -0.62744 8.86422 -14.37072 1.000 11.44604 22 LYS C N 1
ATOM 694 C CA . LYS C 1 23 ? -0.29634 9.63864 -15.56094 1.000 12.90572 22 LYS C CA 1
ATOM 695 C C . LYS C 1 23 ? -0.58276 8.84625 -16.82887 1.000 12.87653 22 LYS C C 1
ATOM 696 O O . LYS C 1 23 ? -1.00431 9.41645 -17.84203 1.000 12.77045 22 LYS C O 1
ATOM 702 N N . ALA C 1 24 ? -0.35348 7.53082 -16.80121 1.000 12.32684 23 ALA C N 1
ATOM 703 C CA . ALA C 1 24 ? -0.68740 6.70904 -17.96008 1.000 12.30281 23 ALA C CA 1
ATOM 704 C C . ALA C 1 24 ? -2.19080 6.69700 -18.21349 1.000 11.81974 23 ALA C C 1
ATOM 705 O O . ALA C 1 24 ? -2.63617 6.78394 -19.36476 1.000 12.97323 23 ALA C O 1
ATOM 707 N N . ILE C 1 25 ? -2.98828 6.60369 -17.14786 1.000 11.51705 24 ILE C N 1
ATOM 708 C CA . ILE C 1 25 ? -4.43959 6.63458 -17.28800 1.000 11.46478 24 ILE C CA 1
ATOM 709 C C . ILE C 1 25 ? -4.89118 7.97306 -17.85388 1.000 11.65544 24 ILE C C 1
ATOM 710 O O . ILE C 1 25 ? -5.75729 8.03036 -18.73519 1.000 12.57696 24 ILE C O 1
ATOM 715 N N . GLN C 1 26 ? -4.32189 9.07221 -17.35688 1.000 11.37742 25 GLN C N 1
ATOM 716 C CA . GLN C 1 26 ? -4.67765 10.37732 -17.89808 1.000 12.73231 25 GLN C CA 1
ATOM 717 C C . GLN C 1 26 ? -4.39102 10.46355 -19.39210 1.000 12.38625 25 GLN C C 1
ATOM 718 O O . GLN C 1 26 ? -5.21345 10.98935 -20.15179 1.000 13.09916 25 GLN C O 1
ATOM 724 N N . GLN C 1 27 ? -3.23191 9.96402 -19.83564 1.000 12.88339 26 GLN C N 1
ATOM 725 C CA . GLN C 1 27 ? -2.91500 10.04042 -21.26255 1.000 12.24229 26 GLN C CA 1
ATOM 726 C C . GLN C 1 27 ? -3.83399 9.14343 -22.08830 1.000 12.30962 26 GLN C C 1
ATOM 727 O O . GLN C 1 27 ? -4.21644 9.49630 -23.21410 1.000 12.60747 26 GLN C O 1
ATOM 733 N N . GLU C 1 28 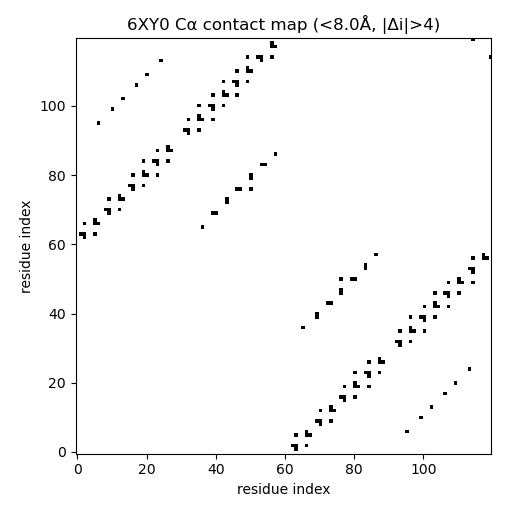? -4.18733 7.97540 -21.55005 1.000 12.94232 27 GLU C N 1
ATOM 734 C CA . GLU C 1 28 ? -5.17908 7.11854 -22.19319 1.000 13.31339 27 GLU C CA 1
ATOM 735 C C . GLU C 1 28 ? -6.46834 7.88130 -22.47921 1.000 13.14438 27 GLU C C 1
ATOM 736 O O . GLU C 1 28 ? -7.03346 7.78009 -23.57765 1.000 14.64640 27 GLU C O 1
ATOM 742 N N . LEU C 1 29 ? -6.94344 8.66315 -21.50571 1.000 12.96615 28 LEU C N 1
ATOM 743 C CA . LEU C 1 29 ? -8.19682 9.39508 -21.66873 1.000 12.51912 28 LEU C CA 1
ATOM 744 C C . LEU C 1 29 ? -8.02695 10.64182 -22.52638 1.000 13.12452 28 LEU C C 1
ATOM 745 O O . LEU C 1 29 ? -8.90777 10.97859 -23.32672 1.000 14.53804 28 LEU C O 1
ATOM 750 N N . LYS C 1 30 ? -6.91996 11.35764 -22.35157 1.000 14.68193 29 LYS C N 1
ATOM 751 C CA . LYS C 1 30 ? -6.72518 12.59592 -23.09196 1.000 17.12724 29 LYS C CA 1
ATOM 752 C C . LYS C 1 30 ? -6.53835 12.32879 -24.58064 1.000 16.61058 29 LYS C C 1
ATOM 753 O O . LYS C 1 30 ? -7.10370 13.04005 -25.42345 1.000 17.21620 29 LYS C O 1
ATOM 759 N N . GLY C 1 31 ? -5.75342 11.31458 -24.92583 1.000 16.77017 30 GLY C N 1
ATOM 760 C CA . GLY C 1 31 ? -5.44691 11.03501 -26.31597 1.000 18.39044 30 GLY C CA 1
ATOM 761 C C . GLY C 1 31 ? -6.28875 9.94211 -26.94301 1.000 19.43248 30 GLY C C 1
ATOM 762 O O . GLY C 1 31 ? -6.99717 9.20388 -26.26032 1.000 20.64996 30 GLY C O 1
ATOM 767 N N . GLY D 1 2 ? 6.15415 8.03280 19.73046 1.000 33.65976 1 GLY D N 1
ATOM 768 C CA . GLY D 1 2 ? 4.75160 7.66624 19.83352 1.000 30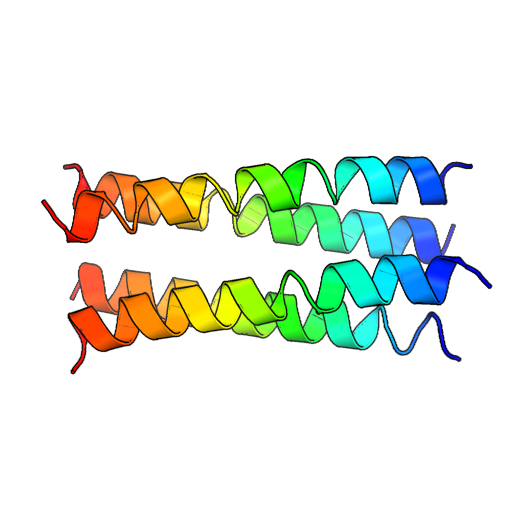.18616 1 GLY D CA 1
ATOM 769 C C . GLY D 1 2 ? 3.85051 8.35924 18.82870 1.000 27.85784 1 GLY D C 1
ATOM 770 O O . GLY D 1 2 ? 2.89317 7.76465 18.33003 1.000 26.68876 1 GLY D O 1
ATOM 771 N N . ALA D 1 3 ? 4.16740 9.62116 18.52445 1.000 26.36995 2 ALA D N 1
ATOM 772 C CA . ALA D 1 3 ? 3.37320 10.38831 17.57272 1.000 25.79261 2 ALA D CA 1
ATOM 773 C C . ALA D 1 3 ? 3.46274 9.83133 16.16105 1.000 21.65109 2 ALA D C 1
ATOM 774 O O . ALA D 1 3 ? 2.57861 10.10921 15.34071 1.000 21.00513 2 ALA D O 1
ATOM 776 N N . ILE D 1 4 ? 4.50093 9.04825 15.86261 1.000 19.09949 3 ILE D N 1
ATOM 777 C CA . ILE D 1 4 ? 4.60863 8.42721 14.54449 1.000 17.85133 3 ILE D CA 1
ATOM 778 C C . ILE D 1 4 ? 3.34374 7.64576 14.20681 1.000 16.38383 3 ILE D C 1
ATOM 779 O O . ILE D 1 4 ? 2.88999 7.65125 13.05735 1.000 17.14779 3 ILE D O 1
ATOM 784 N N . GLN D 1 5 ? 2.74294 6.98126 15.20049 1.000 15.89095 4 GLN D N 1
ATOM 785 C CA . GLN D 1 5 ? 1.53884 6.19331 14.94207 1.000 15.43097 4 GLN D CA 1
ATOM 786 C C . GLN D 1 5 ? 0.43521 7.04261 14.32351 1.000 14.90028 4 GLN D C 1
ATOM 787 O O . GLN D 1 5 ? -0.25463 6.60138 13.39905 1.000 14.17897 4 GLN D O 1
ATOM 793 N N . GLN D 1 6 ? 0.24233 8.25854 14.82632 1.000 14.70326 5 GLN D N 1
ATOM 794 C CA . GLN D 1 6 ? -0.86196 9.07502 14.33363 1.000 14.62897 5 GLN D CA 1
ATOM 795 C C . GLN D 1 6 ? -0.57911 9.61432 12.93246 1.000 14.41057 5 GLN D C 1
ATOM 796 O O . GLN D 1 6 ? -1.48869 9.69886 12.09756 1.000 14.36012 5 GLN D O 1
ATOM 802 N N . GLU D 1 7 ? 0.67655 9.98429 12.65796 1.000 14.42777 6 GLU D N 1
ATOM 803 C CA . GLU D 1 7 ? 1.05581 10.42870 11.31594 1.000 16.56899 6 GLU D CA 1
ATOM 804 C C . GLU D 1 7 ? 0.88374 9.30799 10.30669 1.000 14.02984 6 GLU D C 1
ATOM 805 O O . GLU D 1 7 ? 0.43263 9.53143 9.17233 1.000 13.70988 6 GLU D O 1
ATOM 811 N N . LEU D 1 8 ? 1.25437 8.09299 10.70163 1.000 12.96933 7 LEU D N 1
ATOM 812 C CA . LEU D 1 8 ? 1.09262 6.95683 9.81353 1.000 11.89794 7 LEU D CA 1
ATOM 813 C C . LEU D 1 8 ? -0.37721 6.64424 9.59787 1.000 11.69582 7 LEU D C 1
ATOM 814 O O . LEU D 1 8 ? -0.79105 6.32198 8.47949 1.000 11.71926 7 LEU D O 1
ATOM 819 N N . LYS D 1 9 ? -1.18574 6.72975 10.65412 1.000 11.70718 8 LYS D N 1
ATOM 820 C CA . LYS D 1 9 ? -2.61428 6.48632 10.50074 1.000 11.39746 8 LYS D CA 1
ATOM 821 C C . LYS D 1 9 ? -3.23303 7.48281 9.52953 1.000 11.85356 8 LYS D C 1
ATOM 822 O O . LYS D 1 9 ? -4.07424 7.11092 8.70290 1.000 11.88585 8 LYS D O 1
ATOM 828 N N . ALA D 1 10 ? -2.83396 8.75612 9.62003 1.000 11.90444 9 ALA D N 1
ATOM 829 C CA . ALA D 1 10 ? -3.34233 9.76410 8.69140 1.000 12.22017 9 ALA D CA 1
ATOM 830 C C . ALA D 1 10 ? -3.00318 9.41679 7.24392 1.000 11.83853 9 ALA D C 1
ATOM 831 O O . ALA D 1 10 ? -3.81708 9.64286 6.34360 1.000 12.27069 9 ALA D O 1
ATOM 833 N N . ILE D 1 11 ? -1.80086 8.88582 7.00012 1.000 11.43680 10 ILE D N 1
ATOM 834 C CA . ILE D 1 11 ? -1.43035 8.42311 5.66386 1.000 11.43147 10 ILE D CA 1
ATOM 835 C C . ILE D 1 11 ? -2.34018 7.28559 5.21690 1.000 10.71161 10 ILE D C 1
ATOM 836 O O . ILE D 1 11 ? -2.84695 7.27869 4.08614 1.000 11.30745 10 ILE D O 1
ATOM 841 N N . GLN D 1 12 ? -2.56120 6.30334 6.09599 1.000 11.14507 11 GLN D N 1
ATOM 842 C CA . GLN D 1 12 ? -3.42751 5.18832 5.73434 1.000 11.42227 11 GLN D CA 1
ATOM 843 C C . GLN D 1 12 ? -4.83704 5.67219 5.41350 1.000 10.99806 11 GLN D C 1
ATOM 844 O O . GLN D 1 12 ? -5.47288 5.17689 4.47451 1.000 11.29298 11 GLN D O 1
ATOM 850 N N . GLN D 1 13 ? -5.34209 6.63329 6.18986 1.000 11.06827 12 GLN D N 1
ATOM 851 C CA . GLN D 1 13 ? -6.69187 7.13565 5.96217 1.000 11.52335 12 GLN D CA 1
ATOM 852 C C . GLN D 1 13 ? -6.79270 7.84246 4.61608 1.000 12.23479 12 GLN D C 1
ATOM 853 O O . GLN D 1 13 ? -7.78429 7.68246 3.89521 1.000 12.29185 12 GLN D O 1
ATOM 859 N N . GLU D 1 14 ? -5.77224 8.62067 4.25735 1.000 11.80249 13 GLU D N 1
ATOM 860 C CA A GLU D 1 14 ? -5.78665 9.27945 2.96022 0.573 12.09592 13 GLU D CA 1
ATOM 861 C CA B GLU D 1 14 ? -5.76577 9.28218 2.95486 0.427 12.84307 13 GLU D CA 1
ATOM 862 C C . GLU D 1 14 ? -5.73126 8.26076 1.82714 1.000 11.93159 13 GLU D C 1
ATOM 863 O O . GLU D 1 14 ? -6.42055 8.41264 0.80883 1.000 12.37196 13 GLU D O 1
ATOM 874 N N . LEU D 1 15 ? -4.93198 7.21181 1.99267 1.000 11.46113 14 LEU D N 1
ATOM 875 C CA . LEU D 1 15 ? -4.85804 6.17835 0.96946 1.000 10.23775 14 LEU D CA 1
ATOM 876 C C . LEU D 1 15 ? -6.17855 5.43141 0.82978 1.000 10.16185 14 LEU D C 1
ATOM 877 O O . LEU D 1 15 ? -6.57419 5.07839 -0.28462 1.000 10.86186 14 LEU D O 1
ATOM 882 N N . LYS D 1 16 ? -6.87347 5.16800 1.93921 1.000 10.48115 15 LYS D N 1
ATOM 883 C CA . LYS D 1 16 ? -8.18111 4.52826 1.84184 1.000 11.45119 15 LYS D CA 1
ATOM 884 C C . LYS D 1 16 ? -9.14956 5.37560 1.02166 1.000 11.52789 15 LYS D C 1
ATOM 885 O O . LYS D 1 16 ? -9.89818 4.84820 0.19225 1.000 12.07809 15 LYS D O 1
ATOM 891 N N . ALA D 1 17 ? -9.13657 6.69478 1.22560 1.000 11.39027 16 ALA D N 1
ATOM 892 C CA . ALA D 1 17 ? -10.01440 7.56738 0.44892 1.000 11.85222 16 ALA D CA 1
ATOM 893 C C . ALA D 1 17 ? -9.65189 7.52544 -1.02831 1.000 12.22669 16 ALA D C 1
ATOM 894 O O . ALA D 1 17 ? -10.53516 7.54481 -1.89337 1.000 12.84850 16 ALA D O 1
ATOM 896 N N . ILE D 1 18 ? -8.35397 7.4785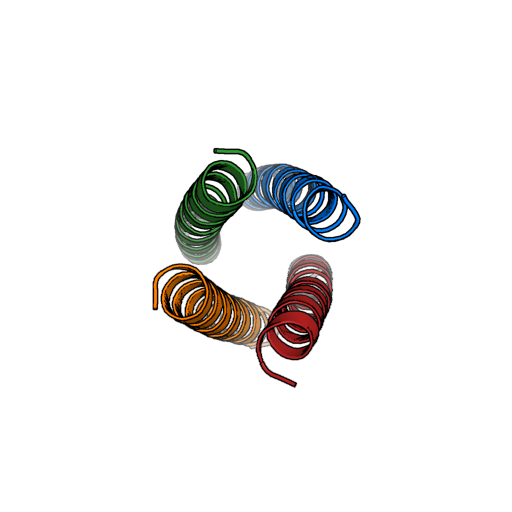9 -1.33107 1.000 12.28146 17 ILE D N 1
ATOM 897 C CA . ILE D 1 18 ? -7.90132 7.34901 -2.71122 1.000 12.83968 17 ILE D CA 1
ATOM 898 C C . ILE D 1 18 ? -8.42163 6.05654 -3.32058 1.000 11.59420 17 ILE D C 1
ATOM 899 O O . ILE D 1 18 ? -8.87114 6.03049 -4.47282 1.000 12.60386 17 ILE D O 1
ATOM 904 N N . GLN D 1 19 ? -8.38696 4.96524 -2.55582 1.000 10.99167 18 GLN D N 1
ATOM 905 C CA . GLN D 1 19 ? -8.88915 3.70769 -3.09673 1.000 11.48264 18 GLN D CA 1
ATOM 906 C C . GLN D 1 19 ? -10.36468 3.81159 -3.47306 1.000 11.42083 18 GLN D C 1
ATOM 907 O O . GLN D 1 19 ? -10.77829 3.32825 -4.53468 1.000 12.06214 18 GLN D O 1
ATOM 913 N N . TRP D 1 20 ? -11.17410 4.44446 -2.62376 1.000 11.60670 19 TRP D N 1
ATOM 914 C CA . TRP D 1 20 ? -12.58524 4.60244 -2.96015 1.000 11.73454 19 TRP D CA 1
ATOM 915 C C . TRP D 1 20 ? -12.78284 5.46470 -4.20022 1.000 12.84050 19 TRP D C 1
ATOM 916 O O . TRP D 1 20 ? -13.71563 5.22560 -4.97334 1.000 13.35933 19 TRP D O 1
ATOM 927 N N . GLU D 1 21 ? -11.93807 6.47650 -4.40067 1.000 13.12954 20 GLU D N 1
ATOM 928 C CA . GLU D 1 21 ? -12.05589 7.27842 -5.61449 1.000 14.64071 20 GLU D CA 1
ATOM 929 C C . GLU D 1 21 ? -11.75837 6.43934 -6.84591 1.000 14.02334 20 GLU D C 1
ATOM 930 O O . GLU D 1 21 ? -12.39776 6.59911 -7.89220 1.000 15.23332 20 GLU D O 1
ATOM 936 N N . LEU D 1 22 ? -10.79093 5.53071 -6.73722 1.000 12.49049 21 LEU D N 1
ATOM 937 C CA . LEU D 1 22 ? -10.48587 4.65219 -7.85844 1.000 12.21730 21 LEU D CA 1
ATOM 938 C C . LEU D 1 22 ? -11.61733 3.66673 -8.10435 1.000 12.87045 21 LEU D C 1
ATOM 939 O O . LEU D 1 22 ? -11.94392 3.35880 -9.25777 1.000 13.64990 21 LEU D O 1
ATOM 944 N N . LYS D 1 23 ? -12.23763 3.17159 -7.03518 1.000 12.98497 22 LYS D N 1
ATOM 945 C CA . LYS D 1 23 ? -13.39973 2.30950 -7.21391 1.000 13.96021 22 LYS D CA 1
ATOM 946 C C . LYS D 1 23 ? -14.54186 3.04945 -7.89845 1.000 14.95865 22 LYS D C 1
ATOM 947 O O . LYS D 1 23 ? -15.26785 2.46099 -8.70740 1.000 16.66411 22 LYS D O 1
ATOM 953 N N . ALA D 1 24 ? -14.72146 4.33965 -7.58769 1.000 15.75031 23 ALA D N 1
ATOM 954 C CA . ALA D 1 24 ? -15.77583 5.11231 -8.23946 1.000 18.24777 23 ALA D CA 1
ATOM 955 C C . ALA D 1 24 ? -15.50704 5.24445 -9.73007 1.000 18.97405 23 ALA D C 1
ATOM 956 O O . ALA D 1 24 ? -16.43192 5.14442 -10.54889 1.000 20.08914 23 ALA D O 1
ATOM 958 N N . ILE D 1 25 ? -14.24725 5.48897 -10.10157 1.000 19.13283 24 ILE D N 1
ATOM 959 C CA . ILE D 1 25 ? -13.88507 5.58877 -11.51234 1.000 20.34452 24 ILE D CA 1
ATOM 960 C C . ILE D 1 25 ? -14.17072 4.28076 -12.22750 1.000 21.82385 24 ILE D C 1
ATOM 961 O O . ILE D 1 25 ? -14.70455 4.26829 -13.34596 1.000 22.93882 24 ILE D O 1
ATOM 966 N N . GLN D 1 26 ? -13.81203 3.15729 -11.60631 1.000 22.33679 25 GLN D N 1
ATOM 967 C CA . GLN D 1 26 ? -14.03278 1.87709 -12.26368 1.000 24.84290 25 GLN D CA 1
ATOM 968 C C . GLN D 1 26 ? -15.52180 1.57676 -12.41090 1.000 24.93649 25 GLN D C 1
ATOM 969 O O . GLN D 1 26 ? -15.94435 0.99785 -13.41670 1.000 25.63264 25 GLN D O 1
ATOM 975 N N . GLN D 1 27 ? -16.33629 1.98268 -11.43252 1.000 25.47547 26 GLN D N 1
ATOM 976 C CA . GLN D 1 27 ? -17.77358 1.73929 -11.51242 1.000 27.41974 26 GLN D CA 1
ATOM 977 C C . GLN D 1 27 ? -18.39749 2.51825 -12.66094 1.000 28.59635 26 GLN D C 1
ATOM 978 O O . GLN D 1 27 ? -19.29669 2.01297 -13.34226 1.000 28.32850 26 GLN D O 1
ATOM 984 N N . GLU D 1 28 ? -17.93062 3.74764 -12.89497 1.000 29.19324 27 GLU D N 1
ATOM 985 C CA . GLU D 1 28 ? -18.42052 4.51537 -14.03487 1.000 31.47863 27 GLU D CA 1
ATOM 986 C C . GLU D 1 28 ? -18.10198 3.81287 -15.34745 1.000 32.05581 27 GLU D C 1
ATOM 987 O O . GLU D 1 28 ? -18.90986 3.83082 -16.28374 1.000 32.83880 27 GLU D O 1
ATOM 993 N N . LEU D 1 29 ? -16.93218 3.17902 -15.43309 1.000 31.19713 28 LEU D N 1
ATOM 994 C CA . LEU D 1 29 ? -16.55572 2.49285 -16.66338 1.000 31.56897 28 LEU D CA 1
ATOM 995 C C . LEU D 1 29 ? -17.24811 1.14047 -16.78655 1.000 33.15039 28 LEU D C 1
ATOM 996 O O . LEU D 1 29 ? -17.69293 0.76549 -17.87760 1.000 32.95958 28 LEU D O 1
ATOM 1001 N N . LYS D 1 30 ? -17.35871 0.40785 -15.67715 1.000 35.96042 29 LYS D N 1
ATOM 1002 C CA . LYS D 1 30 ? -17.77167 -0.99127 -15.67169 1.000 39.02112 29 LYS D CA 1
ATOM 1003 C C . LYS D 1 30 ? -19.27213 -1.17600 -15.47826 1.000 39.07532 29 LYS D C 1
ATOM 1004 O O . LYS D 1 30 ? -19.85053 -2.11679 -16.03233 1.000 39.41518 29 LYS D O 1
ATOM 1010 N N . GLY D 1 31 ? -19.90990 -0.31517 -14.69016 1.000 38.77859 30 GLY D N 1
ATOM 1011 C CA . GLY D 1 31 ? -21.31532 -0.47481 -14.35446 1.000 38.99372 30 GLY D CA 1
ATOM 1012 C C . GLY D 1 31 ? -22.25543 -0.46889 -15.54475 1.000 38.73946 30 GLY D C 1
ATOM 1013 O O . GLY D 1 31 ? -22.24013 0.46262 -16.34391 1.000 38.24764 30 GLY D O 1
#